Protein AF-A0A7C1DY77-F1 (afdb_monomer)

Radius of gyration: 25.99 Å; Cα contacts (8 Å, |Δi|>4): 317; chains: 1; bounding box: 77×67×38 Å

Nearest PDB structures (foldseek):
  3scy-assembly1_A  TM=8.918E-01  e=2.438E-08  Bacteroides fragilis NCTC 9343
  4qrj-assembly2_B  TM=8.377E-01  e=9.787E-09  Bacteroides uniformis ATCC 8492
  3fgb-assembly2_B  TM=8.393E-01  e=6.071E-08  Bacteroides thetaiotaomicron
  6vyc-assembly2_B  TM=5.519E-01  e=2.960E-02  Homo sapiens
  7q3d-assembly1_A  TM=5.495E-01  e=4.798E-02  Homo sapiens

Sequence (148 aa):
MNFAMKYLPAFICLVFITGCRINVKDFNDNYYPCTFYAGTYTGGDSEGIYTFQLMEDGNIQSTGLKARVNNPSFLTLSKDGKYLLAISEMSSKDNEGSVVSYVIKEDSLAFVNRTTSGGAHPCFVAVNSDGYVLTANYNNRLSVTLLT

Mean predicted aligned error: 10.7 Å

Foldseek 3Di:
DPPPPPCVVVVVVVVVVVPPDPPPVPPDQVCPQPKDKDAAAPPPPDQGIWIWTQGPVRDIGTPDDADGAHRQQEWDAAPVRQKIKTWRQAAPVGPATWIWMFGDDPRHTHTDDTDHQVHHGFNYWDADNVGWIWIWHDPPDTDIDIDD

Secondary structure (DSSP, 8-state):
--STTSSHHHHHHHHHHS----------GGG-SEEEEE----SSS--EEEEEEE-TTS-EEEEEEEEE-S----EEE-TTSSEEEEEE---TTSS--EEEEEEE-SS-EEEEEEEE-SSSSEEEEEE-TTS-EEEEE-SSS-EEEEE-

Solvent-accessible surface area (backbone atoms only — not comparable to full-atom values): 8444 Å² total; per-residue (Å²): 143,76,77,74,73,77,50,51,69,61,55,55,57,59,60,62,70,75,65,76,69,78,77,68,73,72,77,68,70,86,59,51,67,38,74,47,77,42,57,30,67,43,90,63,93,46,62,23,33,32,36,34,32,40,38,84,90,70,51,76,43,81,75,45,78,33,39,79,44,62,18,17,70,25,69,38,60,40,85,85,65,52,34,40,38,28,30,24,43,20,42,69,86,73,55,62,3,23,43,34,35,21,40,62,50,98,82,38,45,45,82,71,51,75,45,73,50,86,42,31,33,33,68,43,58,49,62,48,94,87,64,41,32,42,36,36,18,62,59,102,52,79,45,76,36,81,46,126

Structure (mmCIF, N/CA/C/O backbone):
data_AF-A0A7C1DY77-F1
#
_entry.id   AF-A0A7C1DY77-F1
#
loop_
_atom_site.group_PDB
_atom_site.id
_atom_site.type_symbol
_atom_site.label_atom_id
_atom_site.label_alt_id
_atom_site.label_comp_id
_atom_site.labe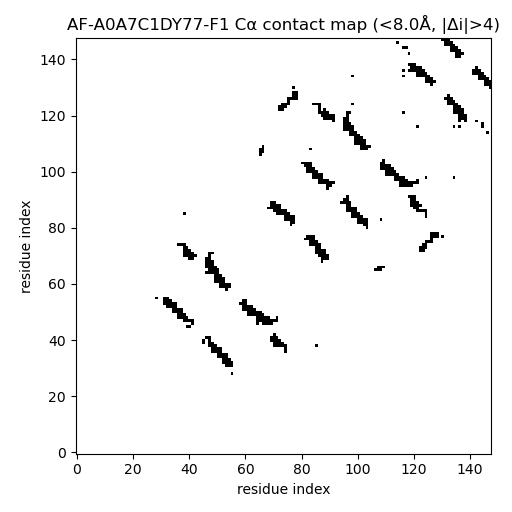l_asym_id
_atom_site.label_entity_id
_atom_site.label_seq_id
_atom_site.pdbx_PDB_ins_code
_atom_site.Cartn_x
_atom_site.Cartn_y
_atom_site.Cartn_z
_atom_site.occupancy
_atom_site.B_iso_or_equiv
_atom_site.auth_seq_id
_atom_site.auth_comp_id
_atom_site.auth_asym_id
_atom_site.auth_atom_id
_atom_site.pdbx_PDB_model_num
ATOM 1 N N . MET A 1 1 ? -56.800 54.871 12.602 1.00 51.72 1 MET A N 1
ATOM 2 C CA . MET A 1 1 ? -56.611 53.506 12.066 1.00 51.72 1 MET A CA 1
ATOM 3 C C . MET A 1 1 ? -55.471 53.529 11.046 1.00 51.72 1 MET A C 1
ATOM 5 O O . MET A 1 1 ? -55.764 53.582 9.872 1.00 51.72 1 MET A O 1
ATOM 9 N N . ASN A 1 2 ? -54.198 53.652 11.467 1.00 52.59 2 ASN A N 1
ATOM 10 C CA . ASN A 1 2 ? -53.043 53.703 10.533 1.00 52.59 2 ASN A CA 1
ATOM 11 C C . ASN A 1 2 ? -51.655 53.479 11.182 1.00 52.59 2 ASN A C 1
ATOM 13 O O . ASN A 1 2 ? -50.636 53.702 10.538 1.00 52.59 2 ASN A O 1
ATOM 17 N N . PHE A 1 3 ? -51.576 53.034 12.443 1.00 51.72 3 PHE A N 1
ATOM 18 C CA . PHE A 1 3 ? -50.276 52.830 13.104 1.00 51.72 3 PHE A CA 1
ATOM 19 C C . PHE A 1 3 ? -49.723 51.402 12.919 1.00 51.72 3 PHE A C 1
ATOM 21 O O . PHE A 1 3 ? -48.514 51.208 12.871 1.00 51.72 3 PHE A O 1
ATOM 28 N N . ALA A 1 4 ? -50.595 50.405 12.720 1.00 54.22 4 ALA A N 1
ATOM 29 C CA . ALA A 1 4 ? -50.206 48.993 12.614 1.00 54.22 4 ALA A CA 1
ATOM 30 C C . ALA A 1 4 ? -49.624 48.586 11.241 1.00 54.22 4 ALA A C 1
ATOM 32 O O . ALA A 1 4 ? -48.929 47.582 11.137 1.00 54.22 4 ALA A O 1
ATOM 33 N N . MET A 1 5 ? -49.869 49.362 10.180 1.00 55.91 5 MET A N 1
ATOM 34 C CA . MET A 1 5 ? -49.590 48.935 8.798 1.00 55.91 5 MET A CA 1
ATOM 35 C C . MET A 1 5 ? -48.203 49.354 8.278 1.00 55.91 5 MET A C 1
ATOM 37 O O . MET A 1 5 ? -47.770 48.881 7.233 1.00 55.91 5 MET A O 1
ATOM 41 N N . LYS A 1 6 ? -47.480 50.215 9.011 1.00 54.09 6 LYS A N 1
ATOM 42 C CA . LYS A 1 6 ? -46.170 50.747 8.587 1.00 54.09 6 LYS A CA 1
ATOM 43 C C . LYS A 1 6 ? -44.982 49.885 9.028 1.00 54.09 6 LYS A C 1
ATOM 45 O O . LYS A 1 6 ? -43.929 49.935 8.404 1.00 54.09 6 LYS A O 1
ATOM 50 N N . TYR A 1 7 ? -45.165 49.075 10.071 1.00 57.19 7 TYR A N 1
ATOM 51 C CA . TYR A 1 7 ? -44.130 48.190 10.621 1.00 57.19 7 TYR A CA 1
ATOM 52 C C . TYR A 1 7 ? -44.302 46.723 10.200 1.00 57.19 7 TYR A C 1
ATOM 54 O O . TYR A 1 7 ? -43.413 45.910 10.439 1.00 57.19 7 TYR A O 1
ATOM 62 N N . LEU A 1 8 ? -45.404 46.393 9.514 1.00 53.75 8 LEU A N 1
ATOM 63 C CA . LEU A 1 8 ? -45.673 45.067 8.960 1.00 53.75 8 LEU A CA 1
ATOM 64 C C . LEU A 1 8 ? -44.556 44.544 8.025 1.00 53.75 8 LEU A C 1
ATOM 66 O O . LEU A 1 8 ? -44.172 43.388 8.195 1.00 53.75 8 LEU A O 1
ATOM 70 N N . PRO A 1 9 ? -43.947 45.344 7.116 1.00 55.25 9 PRO A N 1
ATOM 71 C CA . PRO A 1 9 ? -42.827 44.847 6.310 1.00 55.25 9 PRO A CA 1
ATOM 72 C C . PRO A 1 9 ? -41.530 44.684 7.123 1.00 55.25 9 PRO A C 1
ATOM 74 O O . PRO A 1 9 ? -40.721 43.814 6.815 1.00 55.25 9 PRO A O 1
ATOM 77 N N . ALA A 1 10 ? -41.342 45.469 8.192 1.00 56.00 10 ALA A N 1
ATOM 78 C CA . ALA A 1 10 ? -40.165 45.371 9.059 1.00 56.00 10 ALA A CA 1
ATOM 79 C C . ALA A 1 10 ? -40.202 44.116 9.950 1.00 56.00 10 ALA A C 1
ATOM 81 O O . ALA A 1 10 ? -39.163 43.510 10.208 1.00 56.00 10 ALA A O 1
ATOM 82 N N . PHE A 1 11 ? -41.396 43.686 10.371 1.00 56.16 11 PHE A N 1
ATOM 83 C CA . PHE A 1 11 ? -41.576 42.467 11.163 1.00 56.16 11 PHE A CA 1
ATOM 84 C C . PHE A 1 11 ? -41.374 41.196 10.325 1.00 56.16 11 PHE A C 1
ATOM 86 O O . PHE A 1 11 ? -40.804 40.222 10.810 1.00 56.16 11 PHE A O 1
ATOM 93 N N . ILE A 1 12 ? -41.763 41.226 9.044 1.00 56.84 12 ILE A N 1
ATOM 94 C CA . ILE A 1 12 ? -41.554 40.112 8.108 1.00 56.84 12 ILE A CA 1
ATOM 95 C C . ILE A 1 12 ? -40.053 39.883 7.870 1.00 56.84 12 ILE A C 1
ATOM 97 O O . ILE A 1 12 ? -39.602 38.744 7.946 1.00 56.84 12 ILE A O 1
ATOM 101 N N . CYS A 1 13 ? -39.248 40.940 7.698 1.00 52.72 13 CYS A N 1
ATOM 102 C CA . CYS A 1 13 ? -37.792 40.802 7.549 1.00 52.72 13 CYS A CA 1
ATOM 103 C C . CYS A 1 13 ? -37.097 40.209 8.786 1.00 52.72 13 CYS A C 1
ATOM 105 O O . CYS A 1 13 ? -36.138 39.459 8.630 1.00 52.72 13 CYS A O 1
ATOM 107 N N . LEU A 1 14 ? -37.573 40.494 10.004 1.00 51.91 14 LEU A N 1
ATOM 108 C CA . LEU A 1 14 ? -36.950 39.988 11.235 1.00 51.91 14 LEU A CA 1
ATOM 109 C C . LEU A 1 14 ? -37.160 38.471 11.427 1.00 51.91 14 LEU A C 1
ATOM 111 O O . LEU A 1 14 ? -36.300 37.796 11.989 1.00 51.91 14 LEU A O 1
ATOM 115 N N . VAL A 1 15 ? -38.271 37.925 10.918 1.00 55.72 15 VAL A N 1
ATOM 116 C CA . VAL A 1 15 ? -38.596 36.486 10.986 1.00 55.72 15 VAL A CA 1
ATOM 117 C C . VAL A 1 15 ? -37.777 35.663 9.980 1.00 55.72 15 VAL A C 1
ATOM 119 O O . VAL A 1 15 ? -37.475 34.502 10.240 1.00 55.72 15 VAL A O 1
ATOM 122 N N . PHE A 1 16 ? -37.341 36.254 8.862 1.00 52.88 16 PHE A N 1
ATOM 123 C CA . PHE A 1 16 ? -36.511 35.552 7.873 1.00 52.88 16 PHE A CA 1
ATOM 124 C C . PHE A 1 16 ? -35.040 35.386 8.294 1.00 52.88 16 PHE A C 1
ATOM 126 O O . PHE A 1 16 ? -34.370 34.483 7.797 1.00 52.88 16 PHE A O 1
ATOM 133 N N . ILE A 1 17 ? -34.531 36.197 9.229 1.00 54.78 17 ILE A N 1
ATOM 134 C CA . ILE A 1 17 ? -33.116 36.151 9.650 1.00 54.78 17 ILE A CA 1
ATOM 135 C C . ILE A 1 17 ? -32.870 35.053 10.708 1.00 54.78 17 ILE A C 1
ATOM 137 O O . ILE A 1 17 ? -31.750 34.573 10.856 1.00 54.78 17 ILE A O 1
ATOM 141 N N . THR A 1 18 ? -33.908 34.576 11.404 1.00 56.84 18 THR A N 1
ATOM 142 C CA . THR A 1 18 ? -33.802 33.508 12.420 1.00 56.84 18 THR A CA 1
ATOM 143 C C . THR A 1 18 ? -34.013 32.091 11.866 1.00 56.84 18 THR A C 1
ATOM 145 O O . THR A 1 18 ? -33.849 31.116 12.600 1.00 56.84 18 THR A O 1
ATOM 148 N N . GLY A 1 19 ? -34.345 31.954 10.575 1.00 56.38 19 GLY A N 1
ATOM 149 C CA . GLY A 1 19 ? -34.658 30.673 9.929 1.00 56.38 19 GLY A CA 1
ATOM 150 C C . GLY A 1 19 ? -33.464 29.905 9.356 1.00 56.38 19 GLY A C 1
ATOM 151 O O . GLY A 1 19 ? -33.607 28.731 9.018 1.00 56.38 19 GLY A O 1
ATOM 152 N N . CYS A 1 20 ? -32.278 30.514 9.265 1.00 53.56 20 CYS A N 1
ATOM 153 C CA . CYS A 1 20 ? -31.086 29.817 8.782 1.00 53.56 20 CYS A CA 1
ATOM 154 C C . CYS A 1 20 ? -30.452 29.003 9.919 1.00 53.56 20 CYS A C 1
ATOM 156 O O . CYS A 1 20 ? -29.407 29.354 10.464 1.00 53.56 20 CYS A O 1
ATOM 158 N N . ARG A 1 21 ? -31.093 27.892 10.296 1.00 61.31 21 ARG A N 1
ATOM 159 C CA . ARG A 1 21 ? -30.372 26.820 10.981 1.00 61.31 21 ARG A CA 1
ATOM 160 C C . ARG A 1 21 ? -29.577 26.074 9.924 1.00 61.31 21 ARG A C 1
ATOM 162 O O . ARG A 1 21 ? -30.141 25.337 9.119 1.00 61.31 21 ARG A O 1
ATOM 169 N N . ILE A 1 22 ? -28.265 26.285 9.920 1.00 59.03 22 ILE A N 1
ATOM 170 C CA . ILE A 1 22 ? -27.348 25.361 9.262 1.00 59.03 22 ILE A CA 1
ATOM 171 C C . ILE A 1 22 ? -27.567 24.024 9.972 1.00 59.03 22 ILE A C 1
ATOM 173 O O . ILE A 1 22 ? -27.184 23.869 11.129 1.00 59.03 22 ILE A O 1
ATOM 177 N N . ASN A 1 23 ? -28.239 23.083 9.309 1.00 56.00 23 ASN A N 1
ATOM 178 C CA . ASN A 1 23 ? -28.129 21.673 9.657 1.00 56.00 23 ASN A CA 1
ATOM 179 C C . ASN A 1 23 ? -26.680 21.297 9.353 1.00 56.00 23 ASN A C 1
ATOM 181 O O . ASN A 1 23 ? -26.358 20.851 8.250 1.00 56.00 23 ASN A O 1
ATOM 185 N N . VAL A 1 24 ? -25.787 21.546 10.312 1.00 59.56 24 VAL A N 1
ATOM 186 C CA . VAL A 1 24 ? -24.564 20.764 10.394 1.00 59.56 24 VAL A CA 1
ATOM 187 C C . VAL A 1 24 ? -25.097 19.349 10.523 1.00 59.56 24 VAL A C 1
ATOM 189 O O . VAL A 1 24 ? -25.799 19.044 11.481 1.00 59.56 24 VAL A O 1
ATOM 192 N N . LYS A 1 25 ? -24.915 18.525 9.487 1.00 53.53 25 LYS A N 1
ATOM 193 C CA . LYS A 1 25 ? -25.087 17.091 9.675 1.00 53.53 25 LYS A CA 1
ATOM 194 C C . LYS A 1 25 ? -24.108 16.760 10.786 1.00 53.53 25 LYS A C 1
ATOM 196 O O . LYS A 1 25 ? -22.906 16.856 10.538 1.00 53.53 25 LYS A O 1
ATOM 201 N N . ASP A 1 26 ? -24.615 16.487 11.984 1.00 56.34 26 ASP A N 1
ATOM 202 C CA . ASP A 1 26 ? -23.799 15.935 13.052 1.00 56.34 26 ASP A CA 1
ATOM 203 C C . ASP A 1 26 ? -23.025 14.781 12.413 1.00 56.34 26 ASP A C 1
ATOM 205 O O . ASP A 1 26 ? -23.611 13.917 11.743 1.00 56.34 26 ASP A O 1
ATOM 209 N N . PHE A 1 27 ? -21.695 14.867 12.459 1.00 58.78 27 PHE A N 1
ATOM 210 C CA . PHE A 1 27 ? -20.862 13.768 12.007 1.00 58.78 27 PHE A CA 1
ATOM 211 C C . PHE A 1 27 ? -21.331 12.555 12.804 1.00 58.78 27 PHE A C 1
ATOM 213 O O . PHE A 1 27 ? -21.377 12.587 14.024 1.00 58.78 27 PHE A O 1
ATOM 220 N N . ASN A 1 28 ? -21.809 11.532 12.104 1.00 60.84 28 ASN A N 1
ATOM 221 C CA . ASN A 1 28 ? -22.348 10.351 12.752 1.00 60.84 28 ASN A CA 1
ATOM 222 C C . ASN A 1 28 ? -21.177 9.637 13.449 1.00 60.84 28 ASN A C 1
ATOM 224 O O . ASN A 1 28 ? -20.315 9.096 12.753 1.00 60.84 28 ASN A O 1
ATOM 228 N N . ASP A 1 29 ? -21.147 9.627 14.786 1.00 60.62 29 ASP A N 1
ATOM 229 C CA . ASP A 1 29 ? -20.045 9.080 15.607 1.00 60.62 29 ASP A CA 1
ATOM 230 C C . ASP A 1 29 ? -19.774 7.581 15.362 1.00 60.62 29 ASP A C 1
ATOM 232 O O . ASP A 1 29 ? -18.733 7.048 15.731 1.00 60.62 29 ASP A O 1
ATOM 236 N N . ASN A 1 30 ? -20.659 6.901 14.626 1.00 68.31 30 ASN A N 1
ATOM 237 C CA . ASN A 1 30 ? -20.520 5.510 14.180 1.00 68.31 30 ASN A CA 1
ATOM 238 C C . ASN A 1 30 ? -19.328 5.235 13.233 1.00 68.31 30 ASN A C 1
ATOM 240 O O . ASN A 1 30 ? -19.167 4.104 12.776 1.00 68.31 30 ASN A O 1
ATOM 244 N N . TYR A 1 31 ? -18.526 6.242 12.879 1.00 75.44 31 TYR A N 1
ATOM 245 C CA . TYR A 1 31 ? -17.315 6.064 12.069 1.00 75.44 31 TYR A CA 1
ATOM 246 C C . TYR A 1 31 ? -16.062 5.777 12.914 1.00 75.44 31 TYR A C 1
ATOM 248 O O . TYR A 1 31 ? -15.050 5.324 12.377 1.00 75.44 31 TYR A O 1
ATOM 256 N N . TYR A 1 32 ? -16.120 6.024 14.227 1.00 85.00 32 TYR A N 1
ATOM 257 C CA . TYR A 1 32 ? -14.995 5.811 15.129 1.00 85.00 32 TYR A CA 1
ATOM 258 C C . TYR A 1 32 ? -15.080 4.463 15.866 1.00 85.00 32 TYR A C 1
ATOM 260 O O . TYR A 1 32 ? -16.168 4.040 16.258 1.00 85.00 32 TYR A O 1
ATOM 268 N N . PRO A 1 33 ? -13.937 3.785 16.089 1.00 91.31 33 PRO A N 1
ATOM 269 C CA . PRO A 1 33 ? -12.602 4.141 15.602 1.00 91.31 33 PRO A CA 1
ATOM 270 C C . PRO A 1 33 ? -12.449 3.908 14.086 1.00 91.31 33 PRO A C 1
ATOM 272 O O . PRO A 1 33 ? -12.829 2.862 13.559 1.00 91.31 33 PRO A O 1
ATOM 275 N N . CYS A 1 34 ? -11.829 4.857 13.379 1.00 93.81 34 CYS A N 1
ATOM 276 C CA . CYS A 1 34 ? -11.543 4.719 11.950 1.00 93.81 34 CYS A CA 1
ATOM 277 C C . CYS A 1 34 ? -10.182 4.049 11.757 1.00 93.81 34 CYS A C 1
ATOM 279 O O . CYS A 1 34 ? -9.142 4.627 12.075 1.00 93.81 34 CYS A O 1
ATOM 281 N N . THR A 1 35 ? -10.182 2.846 11.187 1.00 93.75 35 THR A N 1
ATOM 282 C CA . THR A 1 35 ? -8.957 2.080 10.928 1.00 93.75 35 THR A CA 1
ATOM 283 C C . THR A 1 35 ? -8.385 2.402 9.547 1.00 93.75 35 THR A C 1
ATOM 285 O O . THR A 1 35 ? -9.111 2.371 8.555 1.00 93.75 35 THR A O 1
ATOM 288 N N . PHE A 1 36 ? -7.080 2.674 9.457 1.00 95.81 36 PHE A N 1
ATOM 289 C CA . PHE A 1 36 ? -6.397 2.950 8.189 1.00 95.81 36 PHE A CA 1
ATOM 290 C C . PHE A 1 36 ? -4.991 2.345 8.131 1.00 95.81 36 PHE A C 1
ATOM 292 O O . PHE A 1 36 ? -4.356 2.093 9.156 1.00 95.81 36 PHE A O 1
ATOM 299 N N . TYR A 1 37 ? -4.502 2.116 6.912 1.00 98.00 37 TYR A N 1
ATOM 300 C CA . TYR A 1 37 ? -3.152 1.617 6.655 1.00 98.00 37 TYR A CA 1
ATOM 301 C C . TYR A 1 37 ? -2.181 2.765 6.390 1.00 98.00 37 TYR A C 1
ATOM 303 O O . TYR A 1 37 ? -2.542 3.750 5.747 1.00 98.00 37 TYR A O 1
ATOM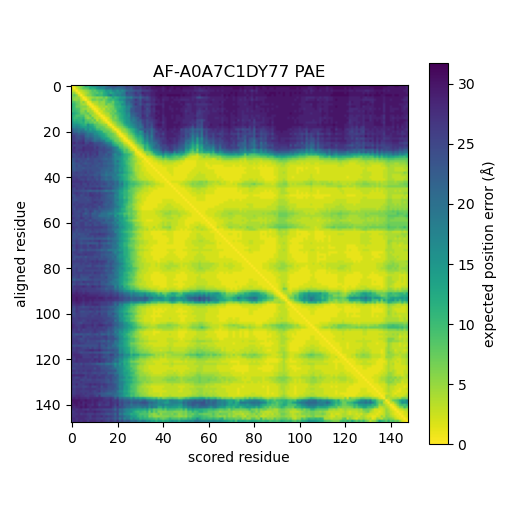 311 N N . ALA A 1 38 ? -0.935 2.601 6.822 1.00 98.12 38 ALA A N 1
ATOM 312 C CA . ALA A 1 38 ? 0.152 3.518 6.515 1.00 98.12 38 ALA A CA 1
ATOM 313 C C . ALA A 1 38 ? 1.294 2.779 5.814 1.00 98.12 38 ALA A C 1
ATOM 315 O O . ALA A 1 38 ? 1.833 1.794 6.328 1.00 98.12 38 ALA A O 1
ATOM 316 N N . GLY A 1 39 ? 1.644 3.284 4.635 1.00 98.19 39 GLY A N 1
ATOM 317 C CA . GLY A 1 39 ? 2.871 2.954 3.928 1.00 98.19 39 GLY A CA 1
ATOM 318 C C . GLY A 1 39 ? 4.057 3.762 4.461 1.00 98.19 39 GLY A C 1
ATOM 319 O O . GLY A 1 39 ? 3.865 4.794 5.104 1.00 98.19 39 GLY A O 1
ATOM 320 N N . THR A 1 40 ? 5.284 3.299 4.230 1.00 98.06 40 THR A N 1
ATOM 321 C CA . THR A 1 40 ? 6.500 3.891 4.806 1.00 98.06 40 THR A CA 1
ATOM 322 C C . THR A 1 40 ? 7.712 3.738 3.885 1.00 98.06 40 THR A C 1
ATOM 324 O O . THR A 1 40 ? 7.701 2.946 2.945 1.00 98.06 40 THR A O 1
ATOM 327 N N . TYR A 1 41 ? 8.788 4.466 4.188 1.00 97.44 41 TYR A N 1
ATOM 328 C CA . TYR A 1 41 ? 10.134 4.128 3.726 1.00 97.44 41 TYR A CA 1
ATOM 329 C C . TYR A 1 41 ? 10.850 3.320 4.809 1.00 97.44 41 TYR A C 1
ATOM 331 O O . TYR A 1 41 ? 10.824 3.693 5.981 1.00 97.44 41 TYR A O 1
ATOM 339 N N . THR A 1 42 ? 11.521 2.238 4.421 1.00 97.00 42 THR A N 1
ATOM 340 C CA . THR A 1 42 ? 12.164 1.271 5.330 1.00 97.00 42 THR A CA 1
ATOM 341 C C . THR A 1 42 ? 13.679 1.475 5.421 1.00 97.00 42 THR A C 1
ATOM 343 O O . THR A 1 42 ? 14.426 0.533 5.658 1.00 97.00 42 THR A O 1
ATOM 346 N N . GLY A 1 43 ? 14.154 2.701 5.173 1.00 93.12 43 GLY A N 1
ATOM 347 C CA . GLY A 1 43 ? 15.565 3.076 5.343 1.00 93.12 43 GLY A CA 1
ATOM 348 C C . GLY A 1 43 ? 15.961 3.396 6.792 1.00 93.12 43 GLY A C 1
ATOM 349 O O . GLY A 1 43 ? 17.145 3.554 7.070 1.00 93.12 43 GLY A O 1
ATOM 350 N N . GLY A 1 44 ? 14.981 3.517 7.693 1.00 95.31 44 GLY A N 1
ATOM 351 C CA . GLY A 1 44 ? 15.167 3.668 9.141 1.00 95.31 44 GLY A CA 1
ATOM 352 C C . GLY A 1 44 ? 14.536 2.497 9.898 1.00 95.31 44 GLY A C 1
ATOM 353 O O . GLY A 1 44 ? 14.568 1.369 9.420 1.00 95.31 44 GLY A O 1
ATOM 354 N N . ASP A 1 45 ? 13.896 2.772 11.035 1.00 96.06 45 ASP A N 1
ATOM 355 C CA . ASP A 1 45 ? 13.331 1.730 11.915 1.00 96.06 45 ASP A CA 1
ATOM 356 C C . ASP A 1 45 ? 12.031 1.089 11.393 1.00 96.06 45 ASP A C 1
ATOM 358 O O . ASP A 1 45 ? 11.528 0.126 11.971 1.00 96.06 45 ASP A O 1
ATOM 362 N N . SER A 1 46 ? 11.449 1.633 10.321 1.00 97.75 46 SER A N 1
ATOM 363 C CA . SER A 1 46 ? 10.218 1.098 9.744 1.00 97.75 46 SER A CA 1
ATOM 364 C C . SER A 1 46 ? 10.446 -0.243 9.050 1.00 97.75 46 SER A C 1
ATOM 366 O O . SER A 1 46 ? 11.377 -0.405 8.262 1.00 97.75 46 SER A O 1
ATOM 368 N N . GLU A 1 47 ? 9.522 -1.176 9.261 1.00 98.00 47 GLU A N 1
ATOM 369 C CA . GLU A 1 47 ? 9.600 -2.541 8.744 1.00 98.00 47 GLU A CA 1
ATOM 370 C C . GLU A 1 47 ? 8.619 -2.810 7.588 1.00 98.00 47 GLU A C 1
ATOM 372 O O . GLU A 1 47 ? 8.670 -3.882 6.979 1.00 98.00 47 GLU A O 1
ATOM 377 N N . GLY A 1 48 ? 7.721 -1.865 7.273 1.00 98.31 48 GLY A N 1
ATOM 378 C CA . GLY A 1 48 ? 6.773 -1.997 6.165 1.00 98.31 48 GLY A CA 1
ATOM 379 C C . GLY A 1 48 ? 5.445 -1.265 6.368 1.00 98.31 48 GLY A C 1
ATOM 380 O O . GLY A 1 48 ? 5.419 -0.041 6.500 1.00 98.31 48 GLY A O 1
ATOM 381 N N . ILE A 1 49 ? 4.338 -2.012 6.303 1.00 98.69 49 ILE A N 1
ATOM 382 C CA . ILE A 1 49 ? 2.963 -1.489 6.342 1.00 98.69 49 ILE A CA 1
ATOM 383 C C . ILE A 1 49 ? 2.388 -1.657 7.741 1.00 98.69 49 ILE A C 1
ATOM 385 O O . ILE A 1 49 ? 2.396 -2.762 8.288 1.00 98.69 49 ILE A O 1
ATOM 389 N N . TYR A 1 50 ? 1.814 -0.586 8.273 1.00 98.31 50 TYR A N 1
ATOM 390 C CA . TYR A 1 50 ? 1.214 -0.542 9.604 1.00 98.31 50 TYR A CA 1
ATOM 391 C C . TYR A 1 50 ? -0.274 -0.222 9.520 1.00 98.31 50 TYR A C 1
ATOM 393 O O . TYR A 1 50 ? -0.749 0.302 8.510 1.00 98.31 50 TYR A O 1
ATOM 401 N N . THR A 1 51 ? -0.997 -0.492 10.602 1.00 97.56 51 THR A N 1
ATOM 402 C CA . THR A 1 51 ? -2.379 -0.038 10.774 1.00 97.56 51 THR A CA 1
ATOM 403 C C . THR A 1 51 ? -2.489 0.874 11.983 1.00 97.56 51 THR A C 1
ATOM 405 O O . THR A 1 51 ? -1.861 0.642 13.018 1.00 97.56 51 THR A O 1
ATOM 408 N N . PHE A 1 52 ? -3.336 1.886 11.865 1.00 96.94 52 PHE A N 1
ATOM 409 C CA . PHE A 1 52 ? -3.641 2.845 12.913 1.00 96.94 52 PHE A CA 1
ATOM 410 C C . PHE A 1 52 ? -5.151 2.987 13.077 1.00 96.94 52 PHE A C 1
ATOM 412 O O . PHE A 1 52 ? -5.912 2.719 12.145 1.00 96.94 52 PHE A O 1
ATOM 419 N N . GLN A 1 53 ? -5.565 3.437 14.255 1.00 96.62 53 GLN A N 1
ATOM 420 C CA . GLN A 1 53 ? -6.933 3.841 14.552 1.00 96.62 53 GLN A CA 1
ATOM 421 C C . GLN A 1 53 ? -6.955 5.330 14.868 1.00 96.62 53 GLN A C 1
ATOM 423 O O . GLN A 1 53 ? -6.222 5.787 15.744 1.00 96.62 53 GLN A O 1
ATOM 428 N N . LEU A 1 54 ? -7.785 6.077 14.145 1.00 95.69 54 LEU A N 1
ATOM 429 C CA . LEU A 1 54 ? -8.191 7.421 14.530 1.00 95.69 54 LEU A CA 1
ATOM 430 C C . LEU A 1 54 ? -9.387 7.287 15.475 1.00 95.69 54 LEU A C 1
ATOM 432 O O . LEU A 1 54 ? -10.384 6.662 15.113 1.00 95.69 54 LEU A O 1
ATOM 436 N N . MET A 1 55 ? -9.258 7.837 16.674 1.00 95.38 55 MET A N 1
ATOM 437 C CA . MET A 1 55 ? -10.280 7.839 17.717 1.00 95.38 55 MET A CA 1
ATOM 438 C C . MET A 1 55 ? -11.182 9.071 17.585 1.00 95.38 55 MET A C 1
ATOM 440 O O . MET A 1 55 ? -10.831 10.043 16.917 1.00 95.38 55 MET A O 1
ATOM 444 N N . GLU A 1 56 ? -12.335 9.040 18.251 1.00 93.38 56 GLU A N 1
ATOM 445 C CA . GLU A 1 56 ? -13.318 10.134 18.236 1.00 93.38 56 GLU A CA 1
ATOM 446 C C . GLU A 1 56 ? -12.744 11.460 18.767 1.00 93.38 56 GLU A C 1
ATOM 448 O O . GLU A 1 56 ? -13.041 12.530 18.245 1.00 93.38 56 GLU A O 1
ATOM 453 N N . ASP A 1 57 ? -11.844 11.388 19.750 1.00 92.62 57 ASP A N 1
ATOM 454 C CA . ASP A 1 57 ? -11.146 12.542 20.330 1.00 92.62 57 ASP A CA 1
ATOM 455 C C . ASP A 1 57 ? -9.993 13.082 19.455 1.00 92.62 57 ASP A C 1
ATOM 457 O O . ASP A 1 57 ? -9.285 14.009 19.855 1.00 92.62 57 ASP A O 1
ATOM 461 N N . GLY A 1 58 ? -9.793 12.512 18.262 1.00 92.69 58 GLY A N 1
ATOM 462 C CA . GLY A 1 58 ? -8.735 12.878 17.321 1.00 92.69 58 GLY A CA 1
ATOM 463 C C . GLY A 1 58 ? -7.380 12.221 17.593 1.00 92.69 58 GLY A C 1
ATOM 464 O O . GLY A 1 58 ? -6.441 12.441 16.823 1.00 92.69 58 GLY A O 1
ATOM 465 N N . ASN A 1 59 ? -7.247 11.401 18.641 1.00 96.19 59 ASN A N 1
ATOM 466 C CA . ASN A 1 59 ? -6.011 10.669 18.892 1.00 96.19 59 ASN A CA 1
ATOM 467 C C . ASN A 1 59 ? -5.797 9.563 17.852 1.00 96.19 59 ASN A C 1
ATOM 469 O O . ASN A 1 59 ? -6.731 8.882 17.433 1.00 96.19 59 ASN A O 1
ATOM 473 N N . ILE A 1 60 ? -4.536 9.349 17.470 1.00 96.94 60 ILE A N 1
ATOM 474 C CA . ILE A 1 60 ? -4.130 8.255 16.583 1.00 96.94 60 ILE A CA 1
ATOM 475 C C . ILE A 1 60 ? -3.367 7.218 17.398 1.00 96.94 60 ILE A C 1
ATOM 477 O O . ILE A 1 60 ? -2.346 7.526 18.013 1.00 96.94 60 ILE A O 1
ATOM 481 N N . GLN A 1 61 ? -3.839 5.975 17.371 1.00 96.50 61 GLN A N 1
ATOM 482 C CA . GLN A 1 61 ? -3.203 4.848 18.046 1.00 96.50 61 GLN A CA 1
ATOM 483 C C . GLN A 1 61 ? -2.655 3.860 17.019 1.00 96.50 61 GLN A C 1
ATOM 485 O O . GLN A 1 61 ? -3.351 3.472 16.080 1.00 96.50 61 GLN A O 1
ATOM 490 N N . SER A 1 62 ? -1.397 3.445 17.185 1.00 94.25 62 SER A N 1
ATOM 491 C CA . SER A 1 62 ? -0.823 2.372 16.370 1.00 94.25 62 SER A CA 1
ATOM 492 C C . SER A 1 62 ? -1.397 1.030 16.801 1.00 94.25 62 SER A C 1
ATOM 494 O O . SER A 1 62 ? -1.388 0.696 17.983 1.00 94.25 62 SER A O 1
ATOM 496 N N . THR A 1 63 ? -1.847 0.244 15.829 1.00 93.31 63 THR A N 1
ATOM 497 C CA . THR A 1 63 ? -2.305 -1.142 16.034 1.00 93.31 63 THR A CA 1
ATOM 498 C C . THR A 1 63 ? -1.269 -2.168 15.567 1.00 93.31 63 THR A C 1
ATOM 500 O O . THR A 1 63 ? -1.505 -3.372 15.641 1.00 93.31 63 THR A O 1
ATOM 503 N N . GLY A 1 64 ? -0.101 -1.697 15.111 1.00 96.19 64 GLY A N 1
ATOM 504 C CA . GLY A 1 64 ? 1.063 -2.525 14.814 1.00 96.19 64 GLY A CA 1
ATOM 505 C C . GLY A 1 64 ? 1.338 -2.772 13.329 1.00 96.19 64 GLY A C 1
ATOM 506 O O . GLY A 1 64 ? 0.649 -2.280 12.431 1.00 96.19 64 GLY A O 1
ATOM 507 N N . LEU A 1 65 ? 2.414 -3.526 13.095 1.00 97.88 65 LEU A N 1
ATOM 508 C CA . LEU A 1 65 ? 2.893 -3.948 11.780 1.00 97.88 65 LEU A CA 1
ATOM 509 C C . LEU A 1 65 ? 1.954 -5.010 11.190 1.00 97.88 65 LEU A C 1
ATOM 511 O O . LEU A 1 65 ? 1.658 -6.008 11.843 1.00 97.88 65 LEU A O 1
ATOM 515 N N . LYS A 1 66 ? 1.532 -4.829 9.936 1.00 98.12 66 LYS A N 1
ATOM 516 C CA . LYS A 1 66 ? 0.658 -5.769 9.214 1.00 98.12 66 LYS A CA 1
ATOM 517 C C . LYS A 1 66 ? 1.355 -6.553 8.110 1.00 98.12 66 LYS A C 1
ATOM 519 O O . LYS A 1 66 ? 0.939 -7.676 7.831 1.00 98.12 66 LYS A O 1
ATOM 524 N N . ALA A 1 67 ? 2.388 -5.985 7.489 1.00 98.19 67 ALA A N 1
ATOM 525 C CA . ALA A 1 67 ? 3.224 -6.680 6.511 1.00 98.19 67 ALA A CA 1
ATOM 526 C C . ALA A 1 67 ? 4.628 -6.083 6.433 1.00 98.19 67 ALA A C 1
ATOM 528 O O . ALA A 1 67 ? 4.799 -4.865 6.444 1.00 98.19 67 ALA A O 1
ATOM 529 N N . ARG A 1 68 ? 5.622 -6.962 6.270 1.00 98.00 68 ARG A N 1
ATOM 530 C CA . ARG A 1 68 ? 7.004 -6.590 5.955 1.00 98.00 68 ARG A CA 1
ATOM 531 C C . ARG A 1 68 ? 7.174 -6.469 4.449 1.00 98.00 68 ARG A C 1
ATOM 533 O O . ARG A 1 68 ? 6.876 -7.410 3.712 1.00 98.00 68 ARG A O 1
ATOM 540 N N . VAL A 1 69 ? 7.640 -5.315 3.997 1.00 97.00 69 VAL A N 1
ATOM 541 C CA . VAL A 1 69 ? 7.908 -5.017 2.587 1.00 97.00 69 VAL A CA 1
ATOM 542 C C . VAL A 1 69 ? 8.825 -3.808 2.528 1.00 97.00 69 VAL A C 1
ATOM 544 O O . VAL A 1 69 ? 8.680 -2.895 3.332 1.00 97.00 69 VAL A O 1
ATOM 547 N N . ASN A 1 70 ? 9.768 -3.805 1.590 1.00 96.75 70 ASN A N 1
ATOM 548 C CA . ASN A 1 70 ? 10.694 -2.690 1.439 1.00 96.75 70 ASN A CA 1
ATOM 549 C C . ASN A 1 70 ? 9.992 -1.503 0.784 1.00 96.75 70 ASN A C 1
ATOM 551 O O . ASN A 1 70 ? 9.400 -1.666 -0.289 1.00 96.75 70 ASN A O 1
ATOM 555 N N . ASN A 1 71 ? 10.110 -0.337 1.417 1.00 97.25 71 ASN A N 1
ATOM 556 C CA . ASN A 1 71 ? 9.585 0.948 0.955 1.00 97.25 71 ASN A CA 1
ATOM 557 C C . ASN A 1 71 ? 8.151 0.885 0.387 1.00 97.25 71 ASN A C 1
ATOM 559 O O . ASN A 1 71 ? 7.964 1.171 -0.801 1.00 97.25 71 ASN A O 1
ATOM 563 N N . PRO A 1 72 ? 7.129 0.507 1.181 1.00 98.06 72 PRO A N 1
ATOM 564 C CA . PRO A 1 72 ? 5.739 0.613 0.768 1.00 98.06 72 PRO A CA 1
ATOM 565 C C . PRO A 1 72 ? 5.265 2.059 0.725 1.00 98.06 72 PRO A C 1
ATOM 567 O O . PRO A 1 72 ? 4.440 2.468 1.530 1.00 98.06 72 PRO A O 1
ATOM 570 N N . SER A 1 73 ? 5.791 2.842 -0.212 1.00 97.25 73 SER A N 1
ATOM 571 C CA . SER A 1 73 ? 5.588 4.290 -0.282 1.00 97.25 73 SER A CA 1
ATOM 572 C C . SER A 1 73 ? 4.192 4.702 -0.749 1.00 97.25 73 SER A C 1
ATOM 574 O O . SER A 1 73 ? 3.759 5.818 -0.467 1.00 97.25 73 SER A O 1
ATOM 576 N N . PHE A 1 74 ? 3.457 3.805 -1.414 1.00 98.31 74 PHE A N 1
ATOM 577 C CA . PHE A 1 74 ?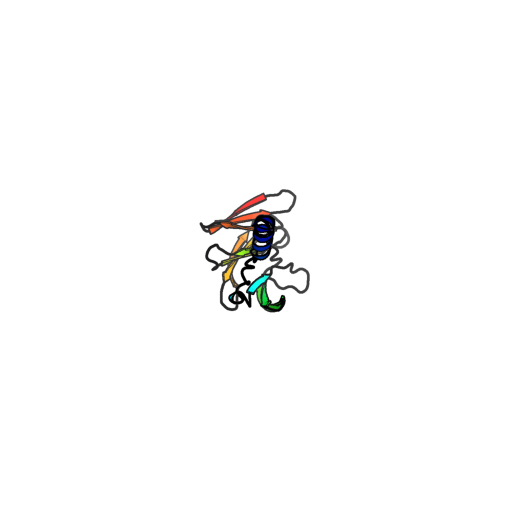 2.089 4.048 -1.865 1.00 98.31 74 PHE A CA 1
ATOM 578 C C . PHE A 1 74 ? 1.225 2.795 -1.733 1.00 98.31 74 PHE A C 1
ATOM 580 O O . PHE A 1 74 ? 1.653 1.702 -2.111 1.00 98.31 74 PHE A O 1
ATOM 587 N N . LEU A 1 75 ? -0.001 2.962 -1.230 1.00 98.62 75 LEU A N 1
ATOM 588 C CA . LEU A 1 75 ? -0.967 1.887 -1.012 1.00 98.62 75 LEU A CA 1
ATOM 589 C C . LEU A 1 75 ? -2.282 2.188 -1.739 1.00 98.62 75 LEU A C 1
ATOM 591 O O . LEU A 1 75 ? -2.697 3.342 -1.830 1.00 98.62 75 LEU A O 1
ATOM 595 N N . THR A 1 76 ? -2.977 1.150 -2.194 1.00 98.25 76 THR A N 1
ATOM 596 C CA . THR A 1 76 ? -4.366 1.253 -2.653 1.00 98.25 76 THR A CA 1
ATOM 597 C C . THR A 1 76 ? -5.152 -0.007 -2.303 1.00 98.25 76 THR A C 1
ATOM 599 O O . THR A 1 76 ? -4.577 -1.085 -2.143 1.00 98.25 76 THR A O 1
ATOM 602 N N . LEU A 1 77 ? -6.468 0.124 -2.167 1.00 97.44 77 LEU A N 1
ATOM 603 C CA . LEU A 1 77 ? -7.373 -1.001 -1.941 1.00 97.44 77 LEU A CA 1
ATOM 604 C C . LEU A 1 77 ? -8.001 -1.442 -3.262 1.00 97.44 77 LEU A C 1
ATOM 606 O O . LEU A 1 77 ? -8.290 -0.614 -4.127 1.00 97.44 77 LEU A O 1
ATOM 610 N N . SER A 1 78 ? -8.284 -2.737 -3.396 1.00 96.19 78 SER A N 1
ATOM 611 C CA . SER A 1 78 ? -9.218 -3.198 -4.423 1.00 96.19 78 SER A CA 1
ATOM 612 C C . SER A 1 78 ? -10.601 -2.587 -4.199 1.00 96.19 78 SER A C 1
ATOM 614 O O . SER A 1 78 ? -10.988 -2.256 -3.078 1.00 96.19 78 SER A O 1
ATOM 616 N N . LYS A 1 79 ? -11.388 -2.480 -5.273 1.00 93.69 79 LYS A N 1
ATOM 617 C CA . LYS A 1 79 ? -12.745 -1.915 -5.220 1.00 93.69 79 LYS A CA 1
ATOM 618 C C . LYS A 1 79 ? -13.667 -2.635 -4.226 1.00 93.69 79 LYS A C 1
ATOM 620 O O . LYS A 1 79 ? -14.558 -2.009 -3.664 1.00 93.69 79 LYS A O 1
ATOM 625 N N . ASP A 1 80 ? -13.464 -3.936 -4.026 1.00 94.31 80 ASP A N 1
ATOM 626 C CA . ASP A 1 80 ? -14.221 -4.750 -3.070 1.00 94.31 80 ASP A CA 1
ATOM 627 C C . ASP A 1 80 ? -13.623 -4.761 -1.651 1.00 94.31 80 ASP A C 1
ATOM 629 O O . ASP A 1 80 ? -14.151 -5.443 -0.775 1.00 94.31 80 ASP A O 1
ATOM 633 N N . GLY A 1 81 ? -12.524 -4.034 -1.424 1.00 94.62 81 GLY A N 1
ATOM 634 C CA . GLY A 1 81 ? -11.858 -3.909 -0.129 1.00 94.62 81 GLY A CA 1
ATOM 635 C C . GLY A 1 81 ? -11.174 -5.182 0.371 1.00 94.62 81 GLY A C 1
ATOM 636 O O . GLY A 1 81 ? -10.746 -5.213 1.521 1.00 94.62 81 GLY A O 1
ATOM 637 N N . LYS A 1 82 ? -11.070 -6.241 -0.446 1.00 96.31 82 LYS A N 1
ATOM 638 C CA . LYS A 1 82 ? -10.472 -7.522 -0.026 1.00 96.31 82 LYS A CA 1
ATOM 639 C C . LYS A 1 82 ? -8.960 -7.573 -0.175 1.00 96.31 82 LYS A C 1
ATOM 641 O O . LYS A 1 82 ? -8.311 -8.373 0.502 1.00 96.31 82 LYS A O 1
ATOM 646 N N . TYR A 1 83 ? -8.409 -6.757 -1.066 1.00 97.69 83 TYR A N 1
ATOM 647 C CA . TYR A 1 83 ? -6.987 -6.733 -1.357 1.00 97.69 83 TYR A CA 1
ATOM 648 C C . TYR A 1 83 ? -6.397 -5.363 -1.069 1.00 97.69 83 TYR A C 1
ATOM 650 O O . TYR A 1 83 ? -7.008 -4.332 -1.351 1.00 97.69 83 TYR A O 1
ATOM 658 N N . LEU A 1 84 ? -5.171 -5.375 -0.557 1.00 98.44 84 LEU A N 1
ATOM 659 C CA . LEU A 1 84 ? -4.320 -4.203 -0.456 1.00 98.44 84 LEU A CA 1
ATOM 660 C C . LEU A 1 84 ? -3.149 -4.380 -1.414 1.00 98.44 84 LEU A C 1
ATOM 662 O O . LEU A 1 84 ? -2.456 -5.398 -1.384 1.00 98.44 84 LEU A O 1
ATOM 666 N N . LEU A 1 85 ? -2.943 -3.389 -2.269 1.00 98.50 85 LEU A N 1
ATOM 667 C CA . LEU A 1 85 ? -1.803 -3.311 -3.162 1.00 98.50 85 LEU A CA 1
ATOM 668 C C . LEU A 1 85 ? -0.850 -2.256 -2.619 1.00 98.50 85 LEU A C 1
ATOM 670 O O . LEU A 1 85 ? -1.266 -1.155 -2.263 1.00 98.50 85 LEU A O 1
ATOM 674 N N . ALA A 1 86 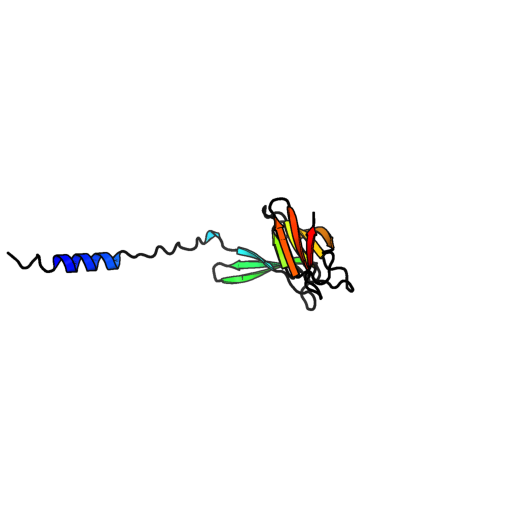? 0.425 -2.605 -2.562 1.00 98.56 86 ALA A N 1
ATOM 675 C CA . ALA A 1 86 ? 1.497 -1.756 -2.093 1.00 98.56 86 ALA A CA 1
ATOM 676 C C . ALA A 1 86 ? 2.568 -1.652 -3.171 1.00 98.56 86 ALA A C 1
ATOM 678 O O . ALA A 1 86 ? 2.959 -2.647 -3.781 1.00 98.56 86 ALA A O 1
ATOM 679 N N . ILE A 1 87 ? 3.085 -0.452 -3.368 1.00 97.94 87 ILE A N 1
ATOM 680 C CA . ILE A 1 87 ? 4.363 -0.273 -4.040 1.00 97.94 87 ILE A CA 1
ATOM 681 C C . ILE A 1 87 ? 5.475 -0.906 -3.196 1.00 97.94 87 ILE A C 1
ATOM 683 O O . ILE A 1 87 ? 5.381 -0.976 -1.981 1.00 97.94 87 ILE A O 1
ATOM 687 N N . SER A 1 88 ? 6.523 -1.411 -3.831 1.00 97.00 88 SER A N 1
ATOM 688 C CA . SER A 1 88 ? 7.821 -1.643 -3.206 1.00 97.00 88 SER A CA 1
ATOM 689 C C . SER A 1 88 ? 8.807 -0.779 -3.976 1.00 97.00 88 SER A C 1
ATOM 691 O O . SER A 1 88 ? 9.231 -1.135 -5.080 1.00 97.00 88 SER A O 1
ATOM 693 N N . GLU A 1 89 ? 9.079 0.410 -3.439 1.00 95.25 89 GLU A N 1
ATOM 694 C CA . GLU A 1 89 ? 9.840 1.454 -4.122 1.00 95.25 89 GLU A CA 1
ATOM 695 C C . GLU A 1 89 ? 11.334 1.154 -4.039 1.00 95.25 89 GLU A C 1
ATOM 697 O O . GLU A 1 89 ? 12.064 1.627 -3.166 1.00 95.25 89 GLU A O 1
ATOM 702 N N . MET A 1 90 ? 11.776 0.307 -4.958 1.00 93.00 90 MET A N 1
ATOM 703 C CA . MET A 1 90 ? 13.157 -0.132 -5.059 1.00 93.00 90 MET A CA 1
ATOM 704 C C . MET A 1 90 ? 13.749 0.251 -6.416 1.00 93.00 90 MET A C 1
ATOM 706 O O . MET A 1 90 ? 13.041 0.436 -7.416 1.00 93.00 90 MET A O 1
ATOM 710 N N . SER A 1 91 ? 15.072 0.393 -6.443 1.00 87.38 91 SER A N 1
ATOM 711 C CA . SER A 1 91 ? 15.828 0.611 -7.673 1.00 87.38 91 SER A CA 1
ATOM 712 C C . SER A 1 91 ? 15.989 -0.710 -8.434 1.00 87.38 91 SER A C 1
ATOM 714 O O . SER A 1 91 ? 15.955 -1.783 -7.843 1.00 87.38 91 SER A O 1
ATOM 716 N N . SER A 1 92 ? 16.269 -0.670 -9.738 1.00 74.06 92 SER A N 1
ATOM 717 C CA . SER A 1 92 ? 16.597 -1.895 -10.492 1.00 74.06 92 SER A CA 1
ATOM 718 C C . SER A 1 92 ? 17.892 -2.584 -10.028 1.00 74.06 92 SER A C 1
ATOM 720 O O . SER A 1 92 ? 18.169 -3.696 -10.461 1.00 74.06 92 SER A O 1
ATOM 722 N N . LYS A 1 93 ? 18.707 -1.933 -9.184 1.00 74.19 93 LYS A N 1
ATOM 723 C CA . LYS A 1 93 ? 19.949 -2.499 -8.636 1.00 74.19 93 LYS A CA 1
ATOM 724 C C . LYS A 1 93 ? 19.737 -3.204 -7.293 1.00 74.19 93 LYS A C 1
ATOM 726 O O . LYS A 1 93 ? 20.490 -4.119 -6.983 1.00 74.19 93 LYS A O 1
ATOM 731 N N . ASP A 1 94 ? 18.707 -2.817 -6.539 1.00 65.38 94 ASP A N 1
ATOM 732 C CA . ASP A 1 94 ? 18.505 -3.200 -5.134 1.00 65.38 94 ASP A CA 1
ATOM 733 C C . ASP A 1 94 ? 17.248 -4.068 -4.944 1.00 65.38 94 ASP A C 1
ATOM 735 O O . ASP A 1 94 ? 16.522 -3.919 -3.964 1.00 65.38 94 ASP A O 1
ATOM 739 N N . ASN A 1 95 ? 17.016 -5.005 -5.870 1.00 68.69 95 ASN A N 1
ATOM 740 C CA . ASN A 1 95 ? 15.753 -5.719 -6.126 1.00 68.69 95 ASN A CA 1
ATOM 741 C C . ASN A 1 95 ? 14.749 -4.857 -6.895 1.00 68.69 95 ASN A C 1
ATOM 743 O O . ASN A 1 95 ? 14.410 -3.766 -6.466 1.00 68.69 95 ASN A O 1
ATOM 747 N N . GLU A 1 96 ? 14.250 -5.356 -8.025 1.00 85.88 96 GLU A N 1
ATOM 748 C CA . GLU A 1 96 ? 13.367 -4.588 -8.905 1.00 85.88 96 GLU A CA 1
ATOM 749 C C . GLU A 1 96 ? 12.149 -3.992 -8.179 1.00 85.88 96 GLU A C 1
ATOM 751 O O . GLU A 1 96 ? 11.435 -4.667 -7.421 1.00 85.88 96 GLU A O 1
ATOM 756 N N . GLY A 1 97 ? 11.897 -2.710 -8.463 1.00 93.00 97 GLY A N 1
ATOM 757 C CA . GLY A 1 97 ? 10.671 -2.030 -8.075 1.00 93.00 97 GLY A CA 1
ATOM 758 C C . GLY A 1 97 ? 9.452 -2.846 -8.499 1.00 93.00 97 GLY A C 1
ATOM 759 O O . GLY A 1 97 ? 9.422 -3.449 -9.572 1.00 93.00 97 GLY A O 1
ATOM 760 N N . SER A 1 98 ? 8.464 -2.949 -7.618 1.00 95.62 98 SER A N 1
ATOM 761 C CA . SER A 1 98 ? 7.352 -3.880 -7.819 1.00 95.62 98 SER A CA 1
ATOM 762 C C . SER A 1 98 ? 6.055 -3.401 -7.190 1.00 95.62 98 SER A C 1
ATOM 764 O O . SER A 1 98 ? 6.047 -2.525 -6.328 1.00 95.62 98 SER A O 1
ATOM 766 N N . VAL A 1 99 ? 4.956 -4.009 -7.625 1.00 97.50 99 VAL A N 1
ATOM 767 C CA . VAL A 1 99 ? 3.670 -3.973 -6.932 1.00 97.50 99 VAL A CA 1
ATOM 768 C C . VAL A 1 99 ? 3.516 -5.282 -6.167 1.00 97.50 99 VAL A C 1
ATOM 770 O O . VAL A 1 99 ? 3.658 -6.368 -6.734 1.00 97.50 99 VAL A O 1
ATOM 773 N N . VAL A 1 100 ? 3.231 -5.183 -4.876 1.00 98.00 100 VAL A N 1
ATOM 774 C CA . VAL A 1 100 ? 2.969 -6.309 -3.981 1.00 98.00 100 VAL A CA 1
ATOM 775 C C . VAL A 1 100 ? 1.495 -6.299 -3.608 1.00 98.00 100 VAL A C 1
ATOM 777 O O . VAL A 1 100 ? 0.948 -5.258 -3.262 1.00 98.00 100 VAL A O 1
ATOM 780 N N . SER A 1 101 ? 0.844 -7.452 -3.676 1.00 97.94 101 SER A N 1
ATOM 781 C CA . SER A 1 101 ? -0.569 -7.613 -3.338 1.00 97.94 101 SER A CA 1
ATOM 782 C C . SER A 1 101 ? -0.733 -8.496 -2.109 1.00 97.94 101 SER A C 1
ATOM 784 O O . SER A 1 101 ? -0.007 -9.477 -1.920 1.00 97.94 101 SER A O 1
ATOM 786 N N . TYR A 1 102 ? -1.712 -8.143 -1.283 1.00 98.62 102 TYR A N 1
ATOM 787 C CA . TYR A 1 102 ? -2.054 -8.837 -0.054 1.00 98.62 102 TYR A CA 1
ATOM 788 C C . TYR A 1 102 ? -3.561 -9.067 0.024 1.00 98.62 102 TYR A C 1
ATOM 790 O O . TYR A 1 102 ? -4.331 -8.183 -0.345 1.00 98.62 102 TYR A O 1
ATOM 798 N N . VAL A 1 103 ? -3.988 -10.211 0.560 1.00 98.38 103 VAL A N 1
ATOM 799 C CA . VAL A 1 103 ? -5.357 -10.377 1.065 1.00 98.38 103 VAL A CA 1
ATOM 800 C C . VAL A 1 103 ? -5.432 -9.747 2.446 1.00 98.38 103 VAL A C 1
ATOM 802 O O . VAL A 1 103 ? -4.607 -10.046 3.313 1.00 98.38 103 VAL A O 1
ATOM 805 N N . ILE A 1 104 ? -6.455 -8.930 2.671 1.00 98.19 104 ILE A N 1
ATOM 806 C CA . ILE A 1 104 ? -6.749 -8.371 3.987 1.00 98.19 104 ILE A CA 1
ATOM 807 C C . ILE A 1 104 ? -7.373 -9.463 4.861 1.00 98.19 104 ILE A C 1
ATOM 809 O O . ILE A 1 104 ? -8.396 -10.061 4.516 1.00 98.19 104 ILE A O 1
ATOM 813 N N . LYS A 1 105 ? -6.722 -9.749 5.988 1.00 96.12 105 LYS A N 1
ATOM 814 C CA . LYS A 1 105 ? -7.241 -10.566 7.089 1.00 96.12 105 LYS A CA 1
ATOM 815 C C . LYS A 1 105 ? -7.510 -9.653 8.284 1.00 96.12 105 LYS A C 1
ATOM 817 O O . LYS A 1 105 ? -7.106 -8.498 8.277 1.00 96.12 105 LYS A O 1
ATOM 822 N N . GLU A 1 106 ? -8.168 -10.188 9.305 1.00 89.06 106 GLU A N 1
ATOM 823 C CA . GLU A 1 106 ? -8.505 -9.448 10.529 1.00 89.06 106 GLU A CA 1
ATOM 824 C C . GLU A 1 106 ? -7.265 -8.781 11.154 1.00 89.06 106 GLU A C 1
ATOM 826 O O . GLU A 1 106 ? -7.228 -7.566 11.332 1.00 89.06 106 GLU A O 1
ATOM 831 N N . ASP A 1 107 ? -6.187 -9.550 11.336 1.00 90.25 107 ASP A N 1
ATOM 832 C CA . ASP A 1 107 ? -4.984 -9.059 12.015 1.00 90.25 107 ASP A CA 1
ATOM 833 C C . ASP A 1 107 ? -3.756 -8.870 11.123 1.00 90.25 107 ASP A C 1
ATOM 835 O O . ASP A 1 107 ? -2.738 -8.359 11.593 1.00 90.25 107 ASP A O 1
ATOM 839 N N . SER A 1 108 ? -3.818 -9.245 9.844 1.00 95.06 108 SER A N 1
ATOM 840 C CA . SER A 1 108 ? -2.634 -9.284 8.976 1.00 95.06 108 SER A CA 1
ATOM 841 C C . SER A 1 108 ? -2.937 -9.007 7.507 1.00 95.06 108 SER A C 1
ATOM 843 O O . SER A 1 108 ? -4.071 -9.112 7.039 1.00 95.06 108 SER A O 1
ATOM 845 N N . LEU A 1 109 ? -1.881 -8.684 6.764 1.00 98.44 109 LEU A N 1
ATOM 846 C CA . LEU A 1 109 ? -1.888 -8.637 5.309 1.00 98.44 109 LEU A CA 1
ATOM 847 C C . LEU A 1 109 ? -1.177 -9.890 4.789 1.00 98.44 109 LEU A C 1
ATOM 849 O O . LEU A 1 109 ? 0.047 -10.007 4.854 1.00 98.44 109 LEU A O 1
ATOM 853 N N . ALA A 1 110 ? -1.952 -10.853 4.292 1.00 98.25 110 ALA A N 1
ATOM 854 C CA . ALA A 1 110 ? -1.419 -12.117 3.794 1.00 98.25 110 ALA A CA 1
ATOM 855 C C . ALA A 1 110 ? -0.914 -11.942 2.359 1.00 98.25 110 ALA A C 1
ATOM 857 O O . ALA A 1 110 ? -1.691 -11.581 1.478 1.00 98.25 110 ALA A O 1
ATOM 858 N N . PHE A 1 111 ? 0.375 -12.191 2.123 1.00 98.25 111 PHE A N 1
ATOM 859 C CA . PHE A 1 111 ? 0.995 -12.055 0.802 1.00 98.25 111 PHE A CA 1
ATOM 860 C C . PHE A 1 111 ? 0.269 -12.892 -0.264 1.00 98.25 111 PHE A C 1
ATOM 862 O O . PHE A 1 111 ? -0.054 -14.056 -0.028 1.00 98.25 111 PHE A O 1
ATOM 869 N N . VAL A 1 112 ? 0.045 -12.297 -1.439 1.00 97.81 112 VAL A N 1
ATOM 870 C CA . VAL A 1 112 ? -0.555 -12.955 -2.612 1.00 97.81 112 VAL A CA 1
ATOM 871 C C . VAL A 1 112 ? 0.459 -13.063 -3.738 1.00 97.81 112 VAL A C 1
ATOM 873 O O . VAL A 1 112 ? 0.768 -14.163 -4.188 1.00 97.81 112 VAL A O 1
ATOM 876 N N . ASN A 1 113 ? 0.961 -11.922 -4.210 1.00 95.88 113 ASN A N 1
ATOM 877 C CA . ASN A 1 113 ? 1.856 -11.859 -5.359 1.00 95.88 113 ASN A CA 1
ATOM 878 C C . ASN A 1 113 ? 2.750 -10.610 -5.297 1.00 95.88 113 ASN A C 1
ATOM 880 O O . ASN A 1 113 ? 2.379 -9.600 -4.694 1.00 95.88 113 ASN A O 1
ATOM 884 N N . ARG A 1 114 ? 3.904 -10.668 -5.966 1.00 96.06 114 ARG A N 1
ATOM 885 C CA . ARG A 1 114 ? 4.793 -9.546 -6.269 1.00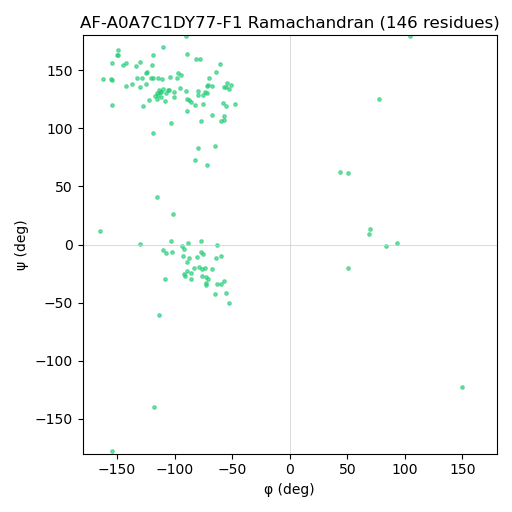 96.06 114 ARG A CA 1
ATOM 886 C C . ARG A 1 114 ? 5.075 -9.552 -7.768 1.00 96.06 114 ARG A C 1
ATOM 888 O O . ARG A 1 114 ? 5.696 -10.481 -8.274 1.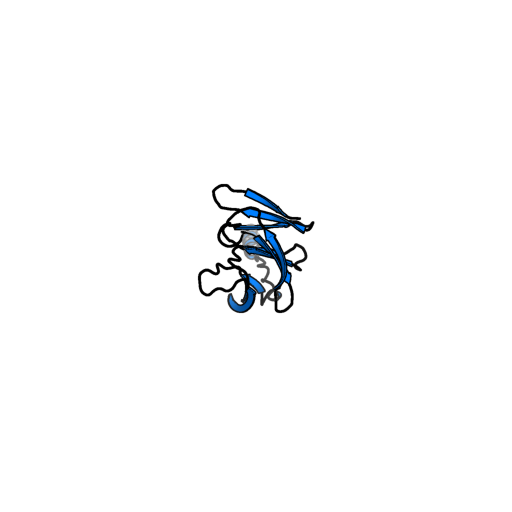00 96.06 114 ARG A O 1
ATOM 895 N N . THR A 1 115 ? 4.699 -8.476 -8.440 1.00 94.88 115 THR A N 1
ATOM 896 C CA . THR A 1 115 ? 4.939 -8.297 -9.872 1.00 94.88 115 THR A CA 1
ATOM 897 C C . THR A 1 115 ? 5.882 -7.121 -10.075 1.00 94.88 115 THR A C 1
ATO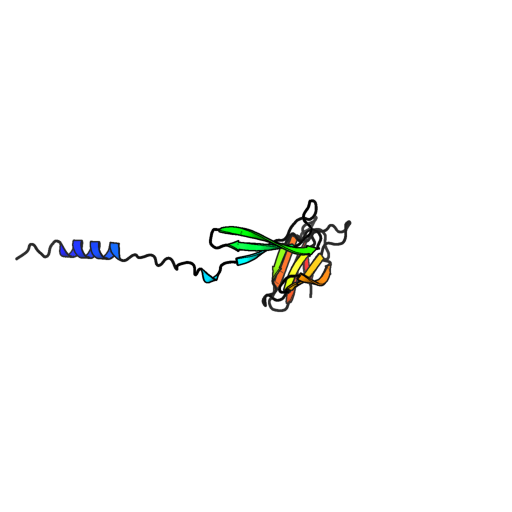M 899 O O . THR A 1 115 ? 5.664 -6.050 -9.506 1.00 94.88 115 THR A O 1
ATOM 902 N N . THR A 1 116 ? 6.941 -7.314 -10.865 1.00 93.12 116 THR A N 1
ATOM 903 C CA . THR A 1 116 ? 7.852 -6.225 -11.254 1.00 93.12 116 THR A CA 1
ATOM 904 C C . THR A 1 116 ? 7.064 -5.081 -11.890 1.00 93.12 116 THR A C 1
ATOM 906 O O . THR A 1 116 ? 6.136 -5.308 -12.668 1.00 93.12 116 THR A O 1
ATOM 909 N N . SER A 1 117 ? 7.408 -3.839 -11.556 1.00 91.69 117 SER A N 1
ATOM 910 C CA . SER A 1 117 ? 6.778 -2.667 -12.166 1.00 91.69 117 SER A CA 1
ATOM 911 C C . SER A 1 117 ? 7.306 -2.402 -13.580 1.00 91.69 117 SER A C 1
ATOM 913 O O . SER A 1 117 ? 6.809 -1.501 -14.260 1.00 91.69 117 SER A O 1
ATOM 915 N N . GLY A 1 118 ? 8.323 -3.156 -14.022 1.00 88.75 118 GLY A N 1
ATOM 916 C CA . GLY A 1 118 ? 9.016 -2.943 -15.293 1.00 88.75 118 GLY A CA 1
ATOM 917 C C . GLY A 1 118 ? 9.875 -1.673 -15.313 1.00 88.75 118 GLY A C 1
ATOM 918 O O . GLY A 1 118 ? 10.292 -1.231 -16.382 1.00 88.75 118 GLY A O 1
ATOM 919 N N . GLY A 1 119 ? 10.123 -1.063 -14.150 1.00 87.62 119 GLY A N 1
ATOM 920 C CA . GLY A 1 119 ? 10.887 0.171 -14.000 1.00 87.62 119 GLY A CA 1
ATOM 921 C C . GLY A 1 119 ? 11.533 0.297 -12.620 1.00 87.62 119 GLY A C 1
ATOM 922 O O . GLY A 1 119 ? 11.447 -0.597 -11.783 1.00 87.62 119 GLY A O 1
ATOM 923 N N . ALA A 1 120 ? 12.213 1.418 -12.388 1.00 88.75 120 ALA A N 1
ATOM 924 C CA . ALA A 1 120 ? 12.839 1.730 -11.106 1.00 88.75 120 ALA A CA 1
ATOM 925 C C . ALA A 1 120 ? 12.012 2.771 -10.348 1.00 88.75 120 ALA A C 1
ATOM 927 O O . ALA A 1 120 ? 11.495 3.707 -10.962 1.00 88.75 120 ALA A O 1
ATOM 928 N N . HIS A 1 121 ? 11.969 2.643 -9.022 1.00 91.75 121 HIS A N 1
ATOM 929 C CA . HIS A 1 121 ? 11.238 3.546 -8.128 1.00 91.75 121 HIS A CA 1
ATOM 930 C C . HIS A 1 121 ? 9.784 3.757 -8.578 1.00 91.75 121 HIS A C 1
ATOM 932 O O . HIS A 1 121 ? 9.401 4.877 -8.942 1.00 91.75 121 HIS A O 1
ATOM 938 N N . PRO A 1 122 ? 8.968 2.685 -8.630 1.00 94.69 122 PRO A N 1
ATOM 939 C CA . PRO A 1 122 ? 7.532 2.870 -8.708 1.00 94.69 122 PRO A CA 1
ATOM 940 C C . PRO A 1 122 ? 7.079 3.711 -7.515 1.00 94.69 122 PRO A C 1
ATOM 942 O O . PRO A 1 122 ? 7.546 3.483 -6.406 1.00 94.69 122 PRO A O 1
ATOM 945 N N . CYS A 1 123 ? 6.210 4.689 -7.745 1.00 94.50 123 CYS A N 1
ATOM 946 C CA . CYS A 1 123 ? 5.831 5.685 -6.736 1.00 94.50 123 CYS A CA 1
ATOM 947 C C . CYS A 1 123 ? 4.312 5.860 -6.596 1.00 94.50 123 CYS A C 1
ATOM 949 O O . CYS A 1 123 ? 3.839 6.683 -5.816 1.00 94.50 123 CYS A O 1
ATOM 951 N N . PHE A 1 124 ? 3.534 5.105 -7.372 1.00 96.62 124 PHE A N 1
ATOM 952 C CA . PHE A 1 124 ? 2.081 5.188 -7.384 1.00 96.62 124 PHE A CA 1
ATOM 953 C C . PHE A 1 124 ? 1.477 3.876 -7.868 1.00 96.62 124 PHE A C 1
ATOM 955 O O . PHE A 1 124 ? 1.993 3.292 -8.819 1.00 96.62 124 PHE A O 1
ATOM 962 N N . VAL A 1 125 ? 0.353 3.464 -7.277 1.00 97.56 125 VAL A N 1
ATOM 963 C CA . VAL A 1 125 ? -0.448 2.329 -7.748 1.00 97.56 125 VAL A CA 1
ATOM 964 C C . VAL A 1 125 ? -1.941 2.656 -7.713 1.00 97.56 125 VAL A C 1
ATOM 966 O O . VAL A 1 125 ? -2.445 3.229 -6.748 1.00 97.56 125 VAL A O 1
ATOM 969 N N . ALA A 1 126 ? -2.659 2.255 -8.759 1.00 96.69 126 ALA A N 1
ATOM 970 C CA . ALA A 1 126 ? -4.114 2.284 -8.829 1.00 96.69 126 ALA A CA 1
ATOM 971 C C . ALA A 1 126 ? -4.648 0.962 -9.381 1.00 96.69 126 ALA A C 1
ATOM 973 O O . ALA A 1 126 ? -3.968 0.275 -10.140 1.00 96.69 126 ALA A O 1
ATOM 974 N N . VAL A 1 127 ? -5.883 0.627 -9.018 1.00 96.00 127 VAL A N 1
ATOM 975 C CA . VAL A 1 127 ? -6.582 -0.570 -9.487 1.00 96.00 127 VAL A CA 1
ATOM 976 C C . VAL A 1 127 ? -7.970 -0.187 -9.986 1.00 96.00 127 VAL A C 1
ATOM 978 O O . VAL A 1 127 ? -8.655 0.630 -9.367 1.00 96.00 127 VAL A O 1
ATOM 981 N N . ASN A 1 128 ? -8.374 -0.730 -11.133 1.00 93.94 128 ASN A N 1
ATOM 982 C CA . ASN A 1 128 ? -9.706 -0.493 -11.687 1.00 93.94 128 ASN A CA 1
ATOM 983 C C . ASN A 1 128 ? -10.725 -1.541 -11.183 1.00 93.94 128 ASN A C 1
ATOM 985 O O . ASN A 1 128 ? -10.400 -2.435 -10.403 1.00 93.94 128 ASN A O 1
ATOM 989 N N . SER A 1 129 ? -11.987 -1.437 -11.613 1.00 92.06 129 SER A N 1
ATOM 990 C CA . SER A 1 129 ? -13.040 -2.382 -11.204 1.00 92.06 129 SER A CA 1
ATOM 991 C C . SER A 1 129 ? -12.867 -3.803 -11.727 1.00 92.06 129 SER A C 1
ATOM 993 O O . SER A 1 129 ? -13.449 -4.714 -11.146 1.00 92.06 129 SER A O 1
ATOM 995 N N . ASP A 1 130 ? -12.101 -3.977 -12.800 1.00 91.56 130 ASP A N 1
ATOM 996 C CA . ASP A 1 130 ? -11.894 -5.265 -13.463 1.00 91.56 130 ASP A CA 1
ATOM 997 C C . ASP A 1 130 ? -10.641 -5.980 -12.930 1.00 91.56 130 ASP A C 1
ATOM 999 O O . ASP A 1 130 ? -10.338 -7.092 -13.347 1.00 91.56 130 ASP A O 1
ATOM 1003 N N . GLY A 1 131 ? -9.918 -5.349 -11.995 1.00 89.69 131 GLY A N 1
ATOM 1004 C CA . GLY A 1 131 ? -8.712 -5.891 -11.368 1.00 89.69 131 GLY A CA 1
ATOM 1005 C C . GLY A 1 131 ? -7.404 -5.493 -12.049 1.00 89.69 131 GLY A C 1
ATOM 1006 O O . GLY A 1 131 ? -6.342 -5.870 -11.564 1.00 89.69 131 GLY A O 1
ATOM 1007 N N . TYR A 1 132 ? -7.450 -4.693 -13.116 1.00 94.44 132 TYR A N 1
ATOM 1008 C CA . TYR A 1 132 ? -6.247 -4.174 -13.759 1.00 94.44 132 TYR A CA 1
ATOM 1009 C C . TYR A 1 132 ? -5.519 -3.184 -12.858 1.00 94.44 132 TYR A C 1
ATOM 1011 O O . TYR A 1 132 ? -6.137 -2.285 -12.279 1.00 94.44 132 TYR A O 1
ATOM 1019 N N . VAL A 1 133 ? -4.195 -3.313 -12.799 1.00 96.25 133 VAL A N 1
ATOM 1020 C CA . VAL A 1 133 ? -3.337 -2.495 -11.942 1.00 96.25 133 VAL A CA 1
ATOM 1021 C C . VAL A 1 133 ? -2.467 -1.584 -12.796 1.00 96.25 133 VAL A C 1
ATOM 1023 O O . VAL A 1 133 ? -1.811 -2.032 -13.730 1.00 96.25 133 VAL A O 1
ATOM 1026 N N . LEU A 1 134 ? -2.433 -0.300 -12.459 1.00 95.94 134 LEU A N 1
ATOM 1027 C CA . LEU A 1 134 ? -1.561 0.692 -13.078 1.00 95.94 134 LEU A CA 1
ATOM 1028 C C . LEU A 1 134 ? -0.539 1.177 -12.059 1.00 95.94 134 LEU A C 1
ATOM 1030 O O . LEU A 1 134 ? -0.906 1.532 -10.941 1.00 95.94 134 LEU A O 1
ATOM 1034 N N . THR A 1 135 ? 0.727 1.237 -12.463 1.00 95.88 135 THR A N 1
ATOM 1035 C CA . THR A 1 135 ? 1.811 1.798 -11.646 1.00 95.88 135 THR A CA 1
ATOM 1036 C C . THR A 1 135 ? 2.607 2.835 -12.424 1.00 95.88 135 THR A C 1
ATOM 1038 O O . THR A 1 135 ? 2.838 2.658 -13.620 1.00 95.88 135 THR A O 1
ATOM 1041 N N . ALA A 1 136 ? 3.045 3.901 -11.751 1.00 94.31 136 ALA A N 1
ATOM 1042 C CA . ALA A 1 136 ? 3.940 4.911 -12.319 1.00 94.31 136 ALA A CA 1
ATOM 1043 C C . ALA A 1 136 ? 5.360 4.739 -11.768 1.00 94.31 136 ALA A C 1
ATOM 1045 O O . ALA A 1 136 ? 5.526 4.595 -10.558 1.00 94.31 136 ALA A O 1
ATOM 1046 N N . ASN A 1 137 ? 6.369 4.769 -12.642 1.00 92.19 137 ASN A N 1
ATOM 1047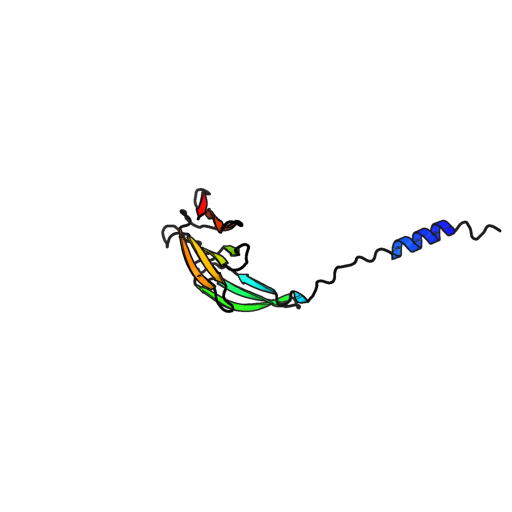 C CA . ASN A 1 137 ? 7.789 4.676 -12.291 1.00 92.19 137 ASN A CA 1
ATOM 1048 C C . ASN A 1 137 ? 8.472 6.038 -12.455 1.00 92.19 137 ASN A C 1
ATOM 1050 O O . ASN A 1 137 ? 8.329 6.671 -13.502 1.00 92.19 137 ASN A O 1
ATOM 1054 N N . TYR A 1 138 ? 9.217 6.486 -11.441 1.00 84.69 138 TYR A N 1
ATOM 1055 C CA . TYR A 1 138 ? 9.735 7.858 -11.385 1.00 84.69 138 TYR A CA 1
ATOM 1056 C C . TYR A 1 138 ? 11.071 8.072 -12.124 1.00 84.69 138 TYR A C 1
ATOM 1058 O O . TYR A 1 138 ? 11.337 9.168 -12.616 1.00 84.69 138 TYR A O 1
ATOM 1066 N N . ASN A 1 139 ? 11.946 7.066 -12.223 1.00 73.44 139 ASN A N 1
ATOM 1067 C CA . ASN A 1 139 ? 13.359 7.340 -12.522 1.00 73.44 139 ASN A CA 1
ATOM 1068 C C . ASN A 1 139 ? 13.680 7.614 -14.008 1.00 73.44 139 ASN A C 1
ATOM 1070 O O . ASN A 1 139 ? 13.373 6.790 -14.865 1.00 73.44 139 ASN A O 1
ATOM 1074 N N . ASN A 1 140 ? 14.379 8.731 -14.289 1.00 58.03 140 ASN A N 1
ATOM 1075 C CA . ASN A 1 140 ? 14.909 9.264 -15.572 1.00 58.03 140 ASN A CA 1
ATOM 1076 C C . ASN A 1 140 ? 13.947 9.377 -16.774 1.00 58.03 140 ASN A C 1
ATOM 1078 O O . ASN A 1 140 ? 14.218 10.148 -17.697 1.00 58.03 140 ASN A O 1
ATOM 1082 N N . ARG A 1 141 ? 12.834 8.643 -16.772 1.00 67.06 141 ARG A N 1
ATOM 1083 C CA . ARG A 1 141 ? 11.710 8.697 -17.703 1.00 67.06 141 ARG A CA 1
ATOM 1084 C C . ARG A 1 141 ? 10.476 8.179 -16.972 1.00 67.06 141 ARG A C 1
ATOM 1086 O O . ARG A 1 141 ? 10.457 7.022 -16.566 1.00 67.06 141 ARG A O 1
ATOM 1093 N N . LEU A 1 142 ? 9.443 9.011 -16.864 1.00 77.25 142 LEU A N 1
ATOM 1094 C CA . LEU A 1 142 ? 8.140 8.557 -16.392 1.00 77.25 142 LEU A CA 1
ATOM 1095 C C . LEU A 1 142 ? 7.645 7.429 -17.306 1.00 77.25 142 LEU A C 1
ATOM 1097 O O . LEU A 1 142 ? 7.494 7.631 -18.513 1.00 77.25 142 LEU A O 1
ATOM 1101 N N . SER A 1 143 ? 7.388 6.259 -16.732 1.00 82.50 143 SER A N 1
ATOM 1102 C CA . SER A 1 143 ? 6.695 5.169 -17.417 1.00 82.50 143 SER A CA 1
ATOM 1103 C C . SER A 1 143 ? 5.481 4.732 -16.611 1.00 82.50 143 SER A C 1
ATOM 1105 O O . SER A 1 143 ? 5.480 4.804 -15.381 1.00 82.50 143 SER A O 1
ATOM 1107 N N . VAL A 1 144 ? 4.440 4.296 -17.318 1.00 84.88 144 VAL A N 1
ATOM 1108 C CA . VAL A 1 144 ? 3.241 3.707 -16.724 1.00 84.88 144 VAL A CA 1
ATOM 1109 C C . VAL A 1 144 ? 3.142 2.270 -17.201 1.00 84.88 144 VAL A C 1
ATOM 1111 O O . VAL A 1 144 ? 3.196 2.017 -18.405 1.00 84.88 144 VAL A O 1
ATOM 1114 N N . THR A 1 145 ? 2.989 1.345 -16.261 1.00 85.25 145 THR A N 1
ATOM 1115 C CA . THR A 1 145 ? 2.883 -0.087 -16.547 1.00 85.25 145 THR A CA 1
ATOM 1116 C C . THR A 1 145 ? 1.498 -0.581 -16.154 1.00 85.25 145 THR A C 1
ATOM 1118 O O . THR A 1 145 ? 1.056 -0.345 -15.029 1.00 85.25 145 THR A O 1
ATOM 1121 N N . LEU A 1 146 ? 0.827 -1.264 -17.084 1.00 85.69 146 LEU A N 1
ATOM 1122 C CA . LEU A 1 146 ? -0.390 -2.032 -16.828 1.00 85.69 146 LEU A CA 1
ATOM 1123 C C . LEU A 1 146 ? 0.004 -3.457 -16.434 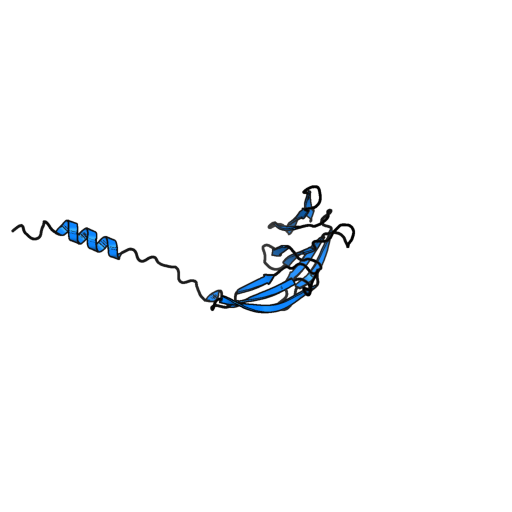1.00 85.69 146 LEU A C 1
ATOM 1125 O O . LEU A 1 146 ? 0.715 -4.127 -17.181 1.00 85.69 146 LEU A O 1
ATOM 1129 N N . LEU A 1 147 ? -0.472 -3.910 -15.282 1.00 84.56 147 LEU A N 1
ATOM 1130 C CA . LEU A 1 147 ? -0.331 -5.275 -14.796 1.00 84.56 147 LEU A CA 1
ATOM 1131 C C . LEU A 1 147 ? -1.714 -5.940 -14.808 1.00 84.56 147 LEU A C 1
ATOM 1133 O O . LEU A 1 147 ? -2.729 -5.291 -14.528 1.00 84.56 147 LEU A O 1
ATOM 1137 N N . THR A 1 148 ? -1.734 -7.222 -15.159 1.00 76.75 148 THR A N 1
ATOM 1138 C CA . THR A 1 148 ? -2.931 -8.067 -15.280 1.00 76.75 148 THR A CA 1
ATOM 1139 C C . THR A 1 148 ? -2.862 -9.236 -14.319 1.00 76.75 148 THR A C 1
ATOM 1141 O O . THR A 1 148 ? -1.739 -9.777 -14.185 1.00 76.75 148 THR A O 1
#

pLDDT: mean 85.38, std 16.37, range [51.72, 98.69]